Protein AF-A0A820S046-F1 (afdb_monomer_lite)

Radius of gyration: 20.22 Å; chains: 1; bounding box: 45×35×51 Å

Organism: NCBI:txid392032

pLDDT: mean 89.0, std 10.84, range [41.25, 97.88]

Structure (mmCIF, N/CA/C/O backbone):
data_AF-A0A820S046-F1
#
_entry.id   AF-A0A820S046-F1
#
loop_
_atom_site.group_PDB
_atom_site.id
_atom_site.type_symbol
_atom_site.label_atom_id
_atom_site.label_alt_id
_atom_site.label_comp_id
_atom_site.label_asym_id
_atom_site.label_entity_id
_atom_site.label_seq_id
_atom_site.pdbx_PDB_ins_code
_atom_site.Cartn_x
_atom_site.Cartn_y
_atom_site.Cartn_z
_atom_site.occupancy
_atom_site.B_iso_or_equiv
_atom_site.auth_seq_id
_atom_site.auth_comp_id
_atom_site.auth_asym_id
_atom_site.auth_atom_id
_atom_site.pdbx_PDB_model_num
ATOM 1 N N . MET A 1 1 ? -3.553 25.086 19.533 1.00 41.25 1 MET A N 1
ATOM 2 C CA . MET A 1 1 ? -3.676 23.667 19.135 1.00 41.25 1 MET A CA 1
ATOM 3 C C . MET A 1 1 ? -4.540 23.604 17.890 1.00 41.25 1 MET A C 1
ATOM 5 O O . MET A 1 1 ? -5.709 23.956 17.975 1.00 41.25 1 MET A O 1
ATOM 9 N N . VAL A 1 2 ? -3.968 23.242 16.742 1.00 45.41 2 VAL A N 1
ATOM 10 C CA . VAL A 1 2 ? -4.754 22.952 15.532 1.00 45.41 2 VAL A CA 1
ATOM 11 C C . VAL A 1 2 ? -5.468 21.624 15.782 1.00 45.41 2 VAL A C 1
ATOM 13 O O . VAL A 1 2 ? -4.819 20.657 16.177 1.00 45.41 2 VAL A O 1
ATOM 16 N N . LYS A 1 3 ? -6.797 21.584 15.647 1.00 52.16 3 LYS A N 1
ATOM 17 C CA . LYS A 1 3 ? -7.538 20.319 15.695 1.00 52.16 3 LYS A CA 1
ATOM 18 C C . LYS A 1 3 ? -7.167 19.536 14.438 1.00 52.16 3 LYS A C 1
ATOM 20 O O . LYS A 1 3 ? -7.498 19.994 13.348 1.00 52.16 3 LYS A O 1
ATOM 25 N N . LYS A 1 4 ? -6.472 18.407 14.596 1.00 61.16 4 LYS A N 1
ATOM 26 C CA . LYS A 1 4 ? -6.327 17.433 13.510 1.00 61.16 4 LYS A CA 1
ATOM 27 C C . LYS A 1 4 ? -7.716 16.960 13.095 1.00 61.16 4 LYS A C 1
ATOM 29 O O . LYS A 1 4 ? -8.595 16.801 13.948 1.00 61.16 4 LYS A O 1
ATOM 34 N N . SER A 1 5 ? -7.930 16.818 11.794 1.00 86.56 5 SER A N 1
ATOM 35 C CA . SER A 1 5 ? -9.183 16.274 11.277 1.00 86.56 5 SER A CA 1
ATOM 36 C C . SER A 1 5 ? -9.298 14.786 11.636 1.00 86.56 5 SER A C 1
ATOM 38 O O . SER A 1 5 ? -8.292 14.090 11.751 1.00 86.56 5 SER A O 1
ATOM 40 N N . GLU A 1 6 ? -10.518 14.264 11.797 1.00 87.56 6 GLU A N 1
ATOM 41 C CA . GLU A 1 6 ? -10.706 12.820 12.031 1.00 87.56 6 GLU A CA 1
ATOM 42 C C . GLU A 1 6 ? -10.156 11.975 10.869 1.00 87.56 6 GLU A C 1
ATOM 44 O O . GLU A 1 6 ? -9.715 10.850 11.080 1.00 87.56 6 GLU A O 1
ATOM 49 N N . GLN A 1 7 ? -10.107 12.545 9.662 1.00 89.19 7 GLN A N 1
ATOM 50 C CA . GLN A 1 7 ? -9.479 11.932 8.493 1.00 89.19 7 GLN A CA 1
ATOM 51 C C . GLN A 1 7 ? -7.965 11.774 8.666 1.00 89.19 7 GLN A C 1
ATOM 53 O O . GLN A 1 7 ? -7.434 10.708 8.369 1.00 89.19 7 GLN A O 1
ATOM 58 N N . GLU A 1 8 ? -7.267 12.792 9.178 1.00 93.50 8 GLU A N 1
ATOM 59 C CA . GLU A 1 8 ? -5.835 12.679 9.484 1.00 93.50 8 GLU A CA 1
ATOM 60 C C . GLU A 1 8 ? -5.574 11.587 10.521 1.00 93.50 8 GLU A C 1
ATOM 62 O O . GLU A 1 8 ? -4.641 10.806 10.366 1.00 93.50 8 GLU A O 1
ATOM 67 N N . ASP A 1 9 ? -6.395 11.502 11.568 1.00 94.69 9 ASP A N 1
ATOM 68 C CA . ASP A 1 9 ? -6.251 10.461 12.588 1.00 94.69 9 ASP A CA 1
ATOM 69 C C . ASP A 1 9 ? -6.486 9.056 12.014 1.00 94.69 9 ASP A C 1
ATOM 71 O O . ASP A 1 9 ? -5.778 8.120 12.386 1.00 94.69 9 ASP A O 1
ATOM 75 N N . LEU A 1 10 ? -7.442 8.905 11.092 1.00 94.88 10 LEU A N 1
ATOM 76 C CA . LEU A 1 10 ? -7.693 7.642 10.400 1.00 94.88 10 LEU A CA 1
ATOM 77 C C . LEU A 1 10 ? -6.489 7.236 9.547 1.00 94.88 10 LEU A C 1
ATOM 79 O O . LEU A 1 10 ? -6.043 6.094 9.635 1.00 94.88 10 LEU A O 1
ATOM 83 N N . VAL A 1 11 ? -5.936 8.167 8.765 1.00 94.62 11 VAL A N 1
ATOM 84 C CA . VAL A 1 11 ? -4.749 7.915 7.932 1.00 94.62 11 VAL A CA 1
ATOM 85 C C . VAL A 1 11 ? -3.546 7.536 8.797 1.00 94.62 11 VAL A C 1
ATOM 87 O O . VAL A 1 11 ? -2.908 6.525 8.523 1.00 94.62 11 VAL A O 1
ATOM 90 N N . ASN A 1 12 ? -3.290 8.263 9.889 1.00 95.75 12 ASN A N 1
ATOM 91 C CA . ASN A 1 12 ? -2.189 7.953 10.812 1.00 95.75 12 ASN A CA 1
ATOM 92 C C . ASN A 1 12 ? -2.324 6.546 11.430 1.00 95.75 12 ASN A C 1
ATOM 94 O O . ASN A 1 12 ? -1.329 5.849 11.643 1.00 95.75 12 ASN A O 1
ATOM 98 N N . ASP A 1 13 ? -3.548 6.106 11.735 1.00 96.62 13 ASP A N 1
ATOM 99 C CA . ASP A 1 13 ? -3.776 4.753 12.242 1.00 96.62 13 ASP A CA 1
ATOM 100 C C . ASP A 1 13 ? -3.563 3.681 11.154 1.00 96.62 13 ASP A C 1
ATOM 102 O O . ASP A 1 13 ? -3.057 2.602 11.462 1.00 96.62 13 ASP A O 1
ATOM 106 N N . VAL A 1 14 ? -3.915 3.963 9.892 1.00 96.19 14 VAL A N 1
ATOM 107 C CA . VAL A 1 14 ? -3.624 3.070 8.753 1.00 96.19 14 VAL A CA 1
ATOM 108 C C . VAL A 1 14 ? -2.114 2.956 8.530 1.00 96.19 14 VAL A C 1
ATOM 110 O O . VAL A 1 14 ? -1.603 1.850 8.379 1.00 96.19 14 VAL A O 1
ATOM 113 N N . GLU A 1 15 ? -1.379 4.065 8.590 1.00 93.94 15 GLU A N 1
ATOM 114 C CA . GLU A 1 15 ? 0.090 4.052 8.541 1.00 93.94 15 GLU A CA 1
ATOM 115 C C . GLU A 1 15 ? 0.672 3.242 9.708 1.00 93.94 15 GLU A C 1
ATOM 117 O O . GLU A 1 15 ? 1.591 2.446 9.532 1.00 93.94 15 GLU A O 1
ATOM 122 N N . SER A 1 16 ? 0.084 3.356 10.900 1.00 94.75 16 SER A N 1
ATOM 123 C CA . SER A 1 16 ? 0.505 2.565 12.062 1.00 94.75 16 SER A CA 1
ATOM 124 C C . SER A 1 16 ? 0.278 1.060 11.871 1.00 94.75 16 SER A C 1
ATOM 126 O O . SER A 1 16 ? 1.079 0.261 12.358 1.00 94.75 16 SER A O 1
ATOM 128 N N . LEU A 1 17 ? -0.784 0.654 11.160 1.00 95.81 17 LEU A N 1
ATOM 129 C CA . LEU A 1 17 ? -0.994 -0.744 10.762 1.00 95.81 17 LEU A CA 1
ATOM 130 C C . LEU A 1 17 ? 0.085 -1.217 9.784 1.00 95.81 17 LEU A C 1
ATOM 132 O O . LEU A 1 17 ? 0.575 -2.337 9.928 1.00 95.81 17 LEU A O 1
ATOM 136 N N . GLN A 1 18 ? 0.474 -0.368 8.826 1.00 94.12 18 GLN A N 1
ATOM 137 C CA . GLN A 1 18 ? 1.513 -0.689 7.845 1.00 94.12 18 GLN A CA 1
ATOM 138 C C . GLN A 1 18 ? 2.837 -1.051 8.523 1.00 94.12 18 GLN A C 1
ATOM 140 O O . GLN A 1 18 ? 3.501 -1.994 8.112 1.00 94.12 18 GLN A O 1
ATOM 145 N N . LEU A 1 19 ? 3.197 -0.339 9.592 1.00 93.19 19 LEU A N 1
ATOM 146 C CA . LEU A 1 19 ? 4.450 -0.524 10.331 1.00 93.19 19 LEU A CA 1
ATOM 147 C C . LEU A 1 19 ? 4.462 -1.759 11.251 1.00 93.19 19 LEU A C 1
ATOM 149 O O . LEU A 1 19 ? 5.394 -1.940 12.041 1.00 93.19 19 LEU A O 1
ATOM 153 N N . ALA A 1 20 ? 3.431 -2.608 11.209 1.00 95.06 20 ALA A N 1
ATOM 154 C CA . ALA A 1 20 ? 3.425 -3.843 11.980 1.00 95.06 20 ALA A CA 1
ATOM 155 C C . ALA A 1 20 ? 4.626 -4.728 11.598 1.00 95.06 20 ALA A C 1
ATOM 157 O O . ALA A 1 20 ? 4.873 -5.005 10.428 1.00 95.06 20 ALA A O 1
ATOM 158 N N . GLN A 1 21 ? 5.370 -5.186 12.607 1.00 92.56 21 GLN A N 1
ATOM 159 C CA . GLN A 1 21 ? 6.621 -5.931 12.406 1.00 92.56 21 GLN A CA 1
ATOM 160 C C . GLN A 1 21 ? 6.410 -7.425 12.172 1.00 92.56 21 GLN A C 1
ATOM 162 O O . GLN A 1 21 ? 7.275 -8.090 11.614 1.00 92.56 21 GLN A O 1
ATOM 167 N N . ASP A 1 22 ? 5.282 -7.965 12.627 1.00 94.44 22 ASP A N 1
ATOM 168 C CA . ASP A 1 22 ? 4.908 -9.354 12.403 1.00 94.44 22 ASP A CA 1
ATOM 169 C C . ASP A 1 22 ? 3.384 -9.496 12.310 1.00 94.44 22 ASP A C 1
ATOM 171 O O . ASP A 1 22 ? 2.620 -8.585 12.649 1.00 94.44 22 ASP A O 1
ATOM 175 N N . GLU A 1 23 ? 2.942 -10.663 11.847 1.00 95.12 23 GLU A N 1
ATOM 176 C CA . GLU A 1 23 ? 1.525 -10.988 11.669 1.00 95.12 23 GLU A CA 1
ATOM 177 C C . GLU A 1 23 ? 0.721 -10.856 12.974 1.00 95.12 23 GLU A C 1
ATOM 179 O O . GLU A 1 23 ? -0.422 -10.397 12.972 1.00 95.12 23 GLU A O 1
ATOM 184 N N . ARG A 1 24 ? 1.317 -11.201 14.123 1.00 96.62 24 ARG A N 1
ATOM 185 C CA . ARG A 1 24 ? 0.623 -11.156 15.419 1.00 96.62 24 ARG A CA 1
ATOM 186 C C . ARG A 1 24 ? 0.317 -9.716 15.812 1.00 96.62 24 ARG A C 1
ATOM 188 O O . ARG A 1 24 ? -0.785 -9.428 16.288 1.00 96.62 24 ARG A O 1
ATOM 195 N N . ILE A 1 25 ? 1.280 -8.815 15.617 1.00 96.31 25 ILE A N 1
ATOM 196 C CA . ILE A 1 25 ? 1.102 -7.378 15.835 1.00 96.31 25 ILE A CA 1
ATOM 197 C C . ILE A 1 25 ? 0.066 -6.836 14.852 1.00 96.31 25 ILE A C 1
ATOM 199 O O . ILE A 1 25 ? -0.854 -6.142 15.286 1.00 96.31 25 ILE A O 1
ATOM 203 N N . PHE A 1 26 ? 0.160 -7.204 13.571 1.00 97.06 26 PHE A N 1
ATOM 204 C CA . PHE A 1 26 ? -0.764 -6.746 12.536 1.00 97.06 26 PHE A CA 1
ATOM 205 C C . PHE A 1 26 ? -2.218 -7.132 12.840 1.00 97.06 26 PHE A C 1
ATOM 207 O O . PHE A 1 26 ? -3.093 -6.266 12.852 1.00 97.06 26 PHE A O 1
ATOM 214 N N . ILE A 1 27 ? -2.487 -8.396 13.187 1.00 97.06 27 ILE A N 1
ATOM 215 C CA . ILE A 1 27 ? -3.835 -8.874 13.542 1.00 97.06 27 ILE A CA 1
ATOM 216 C C . ILE A 1 27 ? -4.371 -8.127 14.768 1.00 97.06 27 ILE A C 1
ATOM 218 O O . ILE A 1 27 ? -5.522 -7.681 14.795 1.00 97.06 27 ILE A O 1
ATOM 222 N N . LYS A 1 28 ? -3.546 -7.961 15.808 1.00 97.44 28 LYS A N 1
ATOM 223 C CA . LYS A 1 28 ? -3.970 -7.276 17.034 1.00 97.44 28 LYS A CA 1
ATOM 224 C C . LYS A 1 28 ? -4.272 -5.799 16.781 1.00 97.44 28 LYS A C 1
ATOM 226 O O . LYS A 1 28 ? -5.288 -5.301 17.266 1.00 97.44 28 LYS A O 1
ATOM 231 N N . ALA A 1 29 ? -3.417 -5.116 16.026 1.00 97.38 29 ALA A N 1
ATOM 232 C CA . ALA A 1 29 ? -3.614 -3.725 15.651 1.00 97.38 29 ALA A CA 1
ATOM 233 C C . ALA A 1 29 ? -4.855 -3.562 14.757 1.00 97.38 29 ALA A C 1
ATOM 235 O O . ALA A 1 29 ? -5.668 -2.678 15.014 1.00 97.38 29 ALA A O 1
ATOM 236 N N . SER A 1 30 ? -5.075 -4.475 13.808 1.00 97.62 30 SER A N 1
ATOM 237 C CA . SER A 1 30 ? -6.257 -4.511 12.935 1.00 97.62 30 SER A CA 1
ATOM 238 C C . SER A 1 30 ? -7.560 -4.613 13.732 1.00 97.62 30 SER A C 1
ATOM 240 O O . SER A 1 30 ? -8.495 -3.842 13.516 1.00 97.62 30 SER A O 1
ATOM 242 N N . ASN A 1 31 ? -7.604 -5.492 14.738 1.00 97.62 31 ASN A N 1
ATOM 243 C CA . ASN A 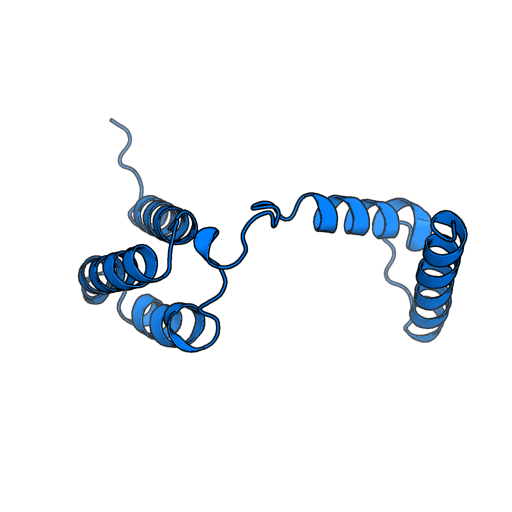1 31 ? -8.762 -5.617 15.627 1.00 97.62 31 ASN A CA 1
ATOM 244 C C . ASN A 1 31 ? -9.035 -4.327 16.420 1.00 97.62 31 ASN A C 1
ATOM 246 O O . ASN A 1 31 ? -10.189 -3.937 16.615 1.00 97.62 31 ASN A O 1
ATOM 250 N N . LEU A 1 32 ? -7.979 -3.648 16.882 1.00 97.88 32 LEU A N 1
ATOM 251 C CA . LEU A 1 32 ? -8.103 -2.366 17.580 1.00 97.88 32 LEU A CA 1
ATOM 252 C C . LEU A 1 32 ? -8.563 -1.246 16.637 1.00 97.88 32 LEU A C 1
ATOM 254 O O . LEU A 1 32 ? -9.416 -0.448 17.027 1.00 97.88 32 LEU A O 1
ATOM 258 N N . PHE A 1 33 ? -8.053 -1.222 15.406 1.00 97.62 33 PHE A N 1
ATOM 259 C CA . PHE A 1 33 ? -8.429 -0.274 14.361 1.00 97.62 33 PHE A CA 1
ATOM 260 C C . PHE A 1 33 ? -9.921 -0.371 14.023 1.00 97.62 33 PHE A C 1
ATOM 262 O O . PHE A 1 33 ? -10.649 0.616 14.148 1.00 97.62 33 PHE A O 1
ATOM 269 N N . VAL A 1 34 ? -10.408 -1.577 13.713 1.00 97.75 34 VAL A N 1
ATOM 270 C CA . VAL A 1 34 ? -11.831 -1.832 13.429 1.00 97.75 34 VAL A CA 1
ATOM 271 C C . VAL A 1 34 ? -12.699 -1.420 14.619 1.00 97.75 34 VAL A C 1
ATOM 273 O O . VAL A 1 34 ? -13.707 -0.728 14.461 1.00 97.75 34 VAL A O 1
ATOM 276 N N . LYS A 1 35 ? -12.292 -1.760 15.848 1.00 97.81 35 LYS A N 1
ATOM 277 C CA . LYS A 1 35 ? -13.027 -1.364 17.058 1.00 97.81 35 LYS A CA 1
ATOM 278 C C . LYS A 1 35 ? -13.098 0.158 17.237 1.00 97.81 35 LYS A C 1
ATOM 280 O O . LYS A 1 35 ? -14.137 0.658 17.668 1.00 97.81 35 LYS A O 1
ATOM 285 N N . LYS A 1 36 ? -12.020 0.888 16.935 1.00 96.88 36 LYS A N 1
ATOM 286 C CA . LYS A 1 36 ? -11.950 2.353 17.070 1.00 96.88 36 LYS A CA 1
ATOM 287 C C . LYS A 1 36 ? -12.847 3.061 16.052 1.00 96.88 36 LYS A C 1
ATOM 289 O O . LYS A 1 36 ? -13.566 3.987 16.426 1.00 96.88 36 LYS A O 1
ATOM 294 N N . TRP A 1 37 ? -12.824 2.617 14.797 1.00 97.25 37 TRP A N 1
ATOM 295 C CA . TRP A 1 37 ? -13.430 3.350 13.683 1.00 97.25 37 TRP A CA 1
ATOM 296 C C . TRP A 1 37 ? -14.804 2.839 13.246 1.00 97.25 37 TRP A C 1
ATOM 298 O O . TRP A 1 37 ? -15.552 3.610 12.656 1.00 97.25 37 TRP A O 1
ATOM 308 N N . SER A 1 38 ? -15.200 1.610 13.595 1.00 96.38 38 SER A N 1
ATOM 309 C CA . SER A 1 38 ? -16.496 1.015 13.196 1.00 96.38 38 SER A CA 1
ATOM 310 C C . SER A 1 38 ? -17.723 1.863 13.541 1.00 96.38 38 SER A C 1
ATOM 312 O O . SER A 1 38 ? -18.716 1.821 12.825 1.00 96.38 38 SER A O 1
ATOM 314 N N . LYS A 1 39 ? -17.674 2.648 14.624 1.00 95.00 39 LYS A N 1
ATOM 315 C CA . LYS A 1 39 ? -18.774 3.552 15.006 1.00 95.00 39 LYS A CA 1
ATOM 316 C C . LYS A 1 39 ? -18.736 4.906 14.302 1.00 95.00 39 LYS A C 1
ATOM 318 O O . LYS A 1 39 ? -19.764 5.569 14.240 1.00 95.00 39 LYS A O 1
ATOM 323 N N . LYS A 1 40 ? -17.554 5.337 13.862 1.00 94.19 40 LYS A N 1
ATOM 324 C CA . LYS A 1 40 ? -17.331 6.656 13.261 1.00 94.19 40 LYS A CA 1
ATOM 325 C C . LYS A 1 40 ? -17.491 6.612 11.746 1.00 94.19 40 LYS A C 1
ATOM 327 O O . LYS A 1 40 ? -18.165 7.459 11.186 1.00 94.19 40 LYS A O 1
ATOM 332 N N . GLU A 1 41 ? -16.913 5.589 11.121 1.00 94.44 41 GLU A N 1
ATOM 333 C CA . GLU A 1 41 ? -16.815 5.429 9.669 1.00 94.44 41 GLU A CA 1
ATOM 334 C C . GLU A 1 41 ? -17.207 3.995 9.252 1.00 94.44 41 GLU A C 1
ATOM 336 O O . GLU A 1 41 ? -16.384 3.251 8.714 1.00 94.44 41 GLU A O 1
ATOM 341 N N . PRO A 1 42 ? -18.449 3.547 9.530 1.00 95.44 42 PRO A N 1
ATOM 342 C CA . PRO A 1 42 ? -18.851 2.144 9.384 1.00 95.44 42 PRO A CA 1
ATOM 343 C C . PRO A 1 42 ? -18.663 1.603 7.962 1.00 95.44 42 PRO A C 1
ATOM 345 O O . PRO A 1 42 ? -18.085 0.534 7.793 1.00 95.44 42 PRO A O 1
ATOM 348 N N . ASN A 1 43 ? -19.079 2.364 6.944 1.00 96.19 43 ASN A N 1
ATOM 349 C CA . ASN A 1 43 ? -18.991 1.938 5.542 1.00 96.19 43 ASN A CA 1
ATOM 350 C C . ASN A 1 43 ? -17.535 1.774 5.087 1.00 96.19 43 ASN A C 1
ATOM 352 O O . ASN A 1 43 ? -17.198 0.827 4.380 1.00 96.19 43 ASN A O 1
ATOM 356 N N . PHE A 1 44 ? -16.662 2.698 5.502 1.00 95.50 44 PHE A N 1
ATOM 357 C CA . PHE A 1 44 ? -15.240 2.604 5.195 1.00 95.50 44 PHE A CA 1
ATOM 358 C C . PHE A 1 44 ? -14.612 1.402 5.895 1.00 95.50 44 PHE A C 1
ATOM 360 O O . PHE A 1 44 ? -13.841 0.683 5.272 1.00 95.50 44 PHE A O 1
ATOM 367 N N . ILE A 1 45 ? -14.946 1.159 7.164 1.00 97.81 45 ILE A N 1
ATOM 368 C CA . ILE A 1 45 ? -14.369 0.050 7.926 1.00 97.81 45 ILE A CA 1
ATOM 369 C C . ILE A 1 45 ? -14.835 -1.306 7.413 1.00 97.81 45 ILE A C 1
ATOM 371 O O . ILE A 1 45 ? -14.012 -2.212 7.327 1.00 97.81 45 ILE A O 1
ATOM 375 N N . GLU A 1 46 ? -16.098 -1.442 7.011 1.00 97.88 46 GLU A N 1
ATOM 376 C CA . GLU A 1 46 ? -16.590 -2.656 6.357 1.00 97.88 46 GLU A CA 1
ATOM 377 C C . GLU A 1 46 ? -15.804 -2.951 5.071 1.00 97.88 46 GLU A C 1
ATOM 379 O O . GLU A 1 46 ? -15.254 -4.042 4.910 1.00 97.88 46 GLU A O 1
ATOM 384 N N . TYR A 1 47 ? -15.671 -1.953 4.193 1.00 97.81 47 TYR A N 1
ATOM 385 C CA . TYR A 1 47 ? -14.847 -2.058 2.989 1.00 97.81 47 TYR A CA 1
ATOM 386 C C . TYR A 1 47 ? -13.389 -2.405 3.322 1.00 97.81 47 TYR A C 1
ATOM 388 O O . TYR A 1 47 ? -12.830 -3.357 2.781 1.00 97.81 47 TYR A O 1
ATOM 396 N N . PHE A 1 48 ? -12.772 -1.657 4.239 1.00 97.56 48 PHE A N 1
ATOM 397 C CA . PHE A 1 48 ? -11.358 -1.792 4.565 1.00 97.56 48 PHE A CA 1
ATOM 398 C C . PHE A 1 48 ? -11.046 -3.162 5.167 1.00 97.56 48 PHE A C 1
ATOM 400 O O . PHE A 1 48 ? -10.027 -3.768 4.843 1.00 97.56 48 PHE A O 1
ATOM 407 N N . GLN A 1 49 ? -11.937 -3.685 6.006 1.00 97.25 49 GLN A N 1
ATOM 408 C CA . GLN A 1 49 ? -11.778 -5.001 6.602 1.00 97.25 49 GLN A CA 1
ATOM 409 C C . GLN A 1 49 ? -11.851 -6.121 5.556 1.00 97.25 49 GLN A C 1
ATOM 411 O O . GLN A 1 49 ? -11.017 -7.031 5.575 1.00 97.25 49 GLN A O 1
ATOM 416 N N . ASN A 1 50 ? -12.812 -6.047 4.635 1.00 97.44 50 ASN A N 1
ATOM 417 C CA . ASN A 1 50 ? -12.977 -7.051 3.585 1.00 97.44 50 ASN A CA 1
ATOM 418 C C . ASN A 1 50 ? -11.810 -7.021 2.590 1.00 97.44 50 ASN A C 1
ATOM 420 O O . ASN A 1 50 ? -11.230 -8.062 2.271 1.00 97.44 50 ASN A O 1
ATOM 424 N N . GLU A 1 51 ? -11.414 -5.830 2.148 1.00 97.69 51 GLU A N 1
ATOM 425 C CA . GLU A 1 51 ? -10.386 -5.686 1.121 1.00 97.69 51 GLU A CA 1
ATOM 426 C C . GLU A 1 51 ? -8.970 -5.790 1.681 1.00 97.69 51 GLU A C 1
ATOM 428 O O . GLU A 1 51 ? -8.179 -6.582 1.180 1.00 97.69 51 GLU A O 1
ATOM 433 N N . TRP A 1 52 ? -8.639 -5.031 2.727 1.00 97.19 52 TRP A N 1
ATOM 434 C CA . TRP A 1 52 ? -7.250 -4.813 3.153 1.00 97.19 52 TRP A CA 1
ATOM 435 C C . TRP A 1 52 ? -6.846 -5.598 4.395 1.00 97.19 52 TRP A C 1
ATOM 437 O O . TRP A 1 52 ? -5.657 -5.799 4.623 1.00 97.19 52 TRP A O 1
ATOM 447 N N . LEU A 1 53 ? -7.800 -6.064 5.202 1.00 96.62 53 LEU A N 1
ATOM 448 C CA . LEU A 1 53 ? -7.492 -6.899 6.371 1.00 96.62 53 LEU A CA 1
ATOM 449 C C . LEU A 1 53 ? -7.721 -8.392 6.111 1.00 96.62 53 LEU A C 1
ATOM 451 O O . LEU A 1 53 ? -7.149 -9.220 6.817 1.00 96.62 53 LEU A O 1
ATOM 455 N N . THR A 1 54 ? -8.517 -8.732 5.091 1.00 94.38 54 THR A N 1
ATOM 456 C CA . THR A 1 54 ? -8.878 -10.119 4.761 1.00 94.38 54 THR A CA 1
ATOM 457 C C . THR A 1 54 ? -8.338 -10.542 3.397 1.00 94.38 54 THR A C 1
ATOM 459 O O . THR A 1 54 ? -7.533 -11.466 3.332 1.00 94.38 54 THR A O 1
ATOM 462 N N . THR A 1 55 ? -8.748 -9.875 2.311 1.00 96.12 55 THR A N 1
ATOM 463 C CA . THR A 1 55 ? -8.423 -10.318 0.940 1.00 96.12 55 THR A CA 1
ATOM 464 C 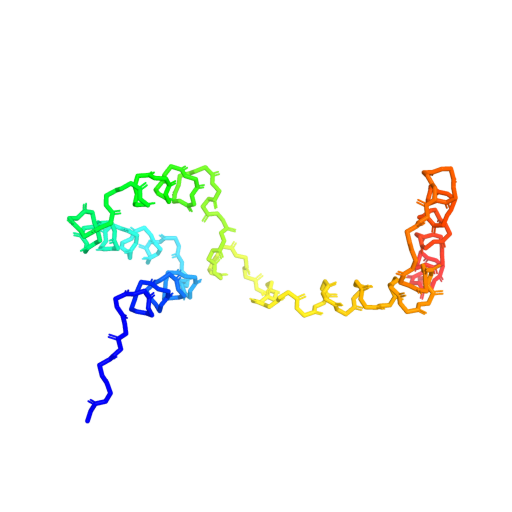C . THR A 1 55 ? -6.976 -10.013 0.547 1.00 96.12 55 THR A C 1
ATOM 466 O O . THR A 1 55 ? -6.277 -10.877 0.023 1.00 96.12 55 THR A O 1
ATOM 469 N N . HIS A 1 56 ? -6.504 -8.800 0.834 1.00 94.75 56 HIS A N 1
ATOM 470 C CA . HIS A 1 56 ? -5.191 -8.294 0.435 1.00 94.75 56 HIS A CA 1
ATOM 471 C C . HIS A 1 56 ? -4.348 -7.919 1.658 1.00 94.75 56 HIS A C 1
ATOM 473 O O . HIS A 1 56 ? -3.797 -6.828 1.713 1.00 94.75 56 HIS A O 1
ATOM 479 N N . ASN A 1 57 ? -4.256 -8.797 2.659 1.00 93.69 57 ASN A N 1
ATOM 480 C CA . ASN A 1 57 ? -3.662 -8.493 3.971 1.00 93.69 57 ASN A CA 1
ATOM 481 C C . ASN A 1 57 ? -2.120 -8.406 4.008 1.00 93.69 57 ASN A C 1
ATOM 483 O O . ASN A 1 57 ? -1.551 -8.049 5.036 1.00 93.69 57 ASN A O 1
ATOM 487 N N . ALA A 1 58 ? -1.437 -8.682 2.898 1.00 92.50 58 ALA A N 1
ATOM 488 C CA . ALA A 1 58 ? 0.022 -8.706 2.799 1.00 92.50 58 ALA A CA 1
ATOM 489 C C . ALA A 1 58 ? 0.635 -7.335 2.438 1.00 92.50 58 ALA A C 1
ATOM 491 O O . ALA A 1 58 ? 1.493 -7.248 1.562 1.00 92.50 58 ALA A O 1
ATOM 492 N N . TRP A 1 59 ? 0.183 -6.257 3.084 1.00 91.69 59 TRP A N 1
ATOM 493 C CA . TRP A 1 59 ? 0.641 -4.883 2.806 1.00 91.69 59 TRP A CA 1
ATOM 494 C C . TRP A 1 59 ? 1.407 -4.222 3.962 1.00 91.69 59 TRP A C 1
ATOM 496 O O . TRP A 1 59 ? 1.911 -3.112 3.800 1.00 91.69 59 TRP A O 1
ATOM 506 N N . TYR A 1 60 ? 1.510 -4.885 5.117 1.00 93.50 60 TYR A N 1
ATOM 507 C CA . TYR A 1 60 ? 2.307 -4.413 6.252 1.00 93.50 60 TYR A CA 1
ATOM 508 C C . TYR A 1 60 ? 3.778 -4.836 6.116 1.00 93.50 60 TYR A C 1
ATOM 510 O O . TYR A 1 60 ? 4.079 -5.889 5.562 1.00 93.50 60 TYR A O 1
ATOM 518 N N . GLU A 1 61 ? 4.710 -4.044 6.642 1.00 91.75 61 GLU A N 1
ATOM 519 C CA . GLU A 1 61 ? 6.157 -4.21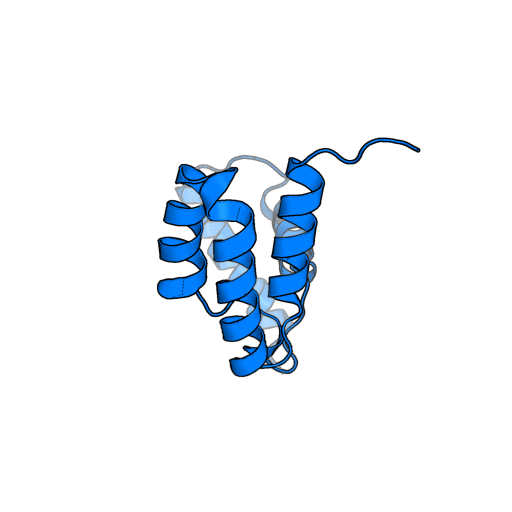8 6.437 1.00 91.75 61 GLU A CA 1
ATOM 520 C C . GLU A 1 61 ? 6.679 -5.579 6.917 1.00 91.75 61 GLU A C 1
ATOM 522 O O . GLU A 1 61 ? 7.511 -6.209 6.260 1.00 91.75 61 GLU A O 1
ATOM 527 N N . GLY A 1 62 ? 6.146 -6.072 8.036 1.00 92.31 62 GLY A N 1
ATOM 528 C CA . GLY A 1 62 ? 6.498 -7.369 8.608 1.00 92.31 62 GLY A CA 1
ATOM 529 C C . GLY A 1 62 ? 6.168 -8.584 7.737 1.00 92.31 62 GLY A C 1
ATOM 530 O O . GLY A 1 62 ? 6.632 -9.680 8.039 1.00 92.31 62 GLY A O 1
ATOM 531 N N . VAL A 1 63 ? 5.375 -8.439 6.668 1.00 92.44 63 VAL A N 1
ATOM 532 C CA . VAL A 1 63 ? 5.061 -9.556 5.759 1.00 92.44 63 VAL A CA 1
ATOM 533 C C . VAL A 1 63 ? 6.220 -9.871 4.809 1.00 92.44 63 VAL A C 1
ATOM 535 O O . VAL A 1 63 ? 6.383 -11.007 4.367 1.00 92.44 63 VAL A O 1
ATOM 538 N N . GLY A 1 64 ? 7.034 -8.863 4.493 1.00 88.00 64 GLY A N 1
ATOM 539 C CA . GLY A 1 64 ? 8.073 -8.918 3.475 1.00 88.00 64 GLY A CA 1
ATOM 540 C C . GLY A 1 64 ? 9.387 -8.396 4.026 1.00 88.00 64 GLY A C 1
ATOM 541 O O . GLY A 1 64 ? 9.781 -7.264 3.745 1.00 88.00 64 GLY A O 1
ATOM 542 N N . HIS A 1 65 ? 10.099 -9.222 4.792 1.00 79.00 65 HIS A N 1
ATOM 543 C CA . HIS A 1 65 ? 11.418 -8.842 5.292 1.00 79.00 65 HIS A CA 1
ATOM 544 C C . HIS A 1 65 ? 12.357 -8.458 4.141 1.00 79.00 65 HIS A C 1
ATOM 546 O O . HIS A 1 65 ? 12.431 -9.149 3.125 1.00 79.00 65 HIS A O 1
ATOM 552 N N . PHE A 1 66 ? 13.092 -7.357 4.324 1.00 79.50 66 PHE A N 1
ATOM 553 C CA . PHE A 1 66 ? 14.025 -6.790 3.339 1.00 79.50 66 PHE A CA 1
ATOM 554 C C . PHE A 1 66 ? 13.380 -6.270 2.045 1.00 79.50 66 PHE A C 1
ATOM 556 O O . PHE A 1 66 ? 14.096 -5.929 1.102 1.00 79.50 66 PHE A O 1
ATOM 563 N N . THR A 1 67 ? 12.051 -6.167 1.993 1.00 81.38 67 THR A N 1
ATOM 564 C CA . THR A 1 67 ? 11.371 -5.442 0.917 1.00 81.38 67 THR A CA 1
ATOM 565 C C . THR A 1 67 ? 11.344 -3.943 1.229 1.00 81.38 67 THR A C 1
ATOM 567 O O . THR A 1 67 ? 11.296 -3.551 2.396 1.00 81.38 67 THR A O 1
ATOM 570 N N . PRO A 1 68 ? 11.445 -3.070 0.215 1.00 79.38 68 PRO A N 1
ATOM 571 C CA . PRO A 1 68 ? 11.399 -1.634 0.444 1.00 79.38 68 PRO A CA 1
ATOM 572 C C . PRO A 1 68 ? 9.985 -1.186 0.844 1.00 79.38 68 PRO A C 1
ATOM 574 O O . PRO A 1 68 ? 9.029 -1.432 0.115 1.00 79.38 68 PRO A O 1
ATOM 577 N N . SER A 1 69 ? 9.873 -0.431 1.940 1.00 78.25 69 SER A N 1
ATOM 578 C CA . SER A 1 69 ? 8.609 0.154 2.430 1.00 78.25 69 SER A CA 1
ATOM 579 C C . SER A 1 69 ? 8.016 1.245 1.537 1.00 78.25 69 SER A C 1
ATOM 581 O O . SER A 1 69 ? 6.893 1.697 1.748 1.00 78.25 69 SER A O 1
ATOM 583 N N . THR A 1 70 ? 8.792 1.729 0.567 1.00 79.75 70 THR A N 1
ATOM 584 C CA . THR A 1 70 ? 8.412 2.848 -0.297 1.00 79.75 70 THR A CA 1
ATOM 585 C C . THR A 1 70 ? 8.292 2.382 -1.736 1.00 79.75 70 THR A C 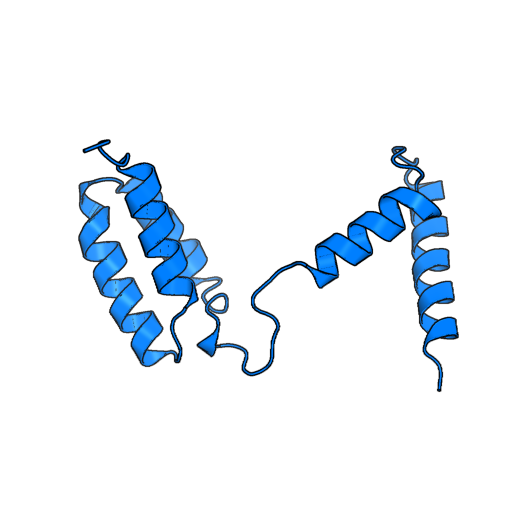1
ATOM 587 O O . THR A 1 70 ? 9.053 1.540 -2.215 1.00 79.75 70 THR A O 1
ATOM 590 N N . ASN A 1 71 ? 7.377 3.001 -2.469 1.00 84.56 71 ASN A N 1
ATOM 591 C CA . ASN A 1 71 ? 7.207 2.791 -3.902 1.00 84.56 71 ASN A CA 1
ATOM 592 C C . ASN A 1 71 ? 8.271 3.529 -4.747 1.00 84.56 71 ASN A C 1
ATOM 594 O O . ASN A 1 71 ? 8.161 3.542 -5.971 1.00 84.56 71 ASN A O 1
ATOM 598 N N . ASN A 1 72 ? 9.306 4.115 -4.128 1.00 86.81 72 ASN A N 1
ATOM 599 C CA . ASN A 1 72 ? 10.311 4.963 -4.778 1.00 86.81 72 ASN A CA 1
ATOM 600 C C . ASN A 1 72 ? 10.929 4.321 -6.026 1.00 86.81 72 ASN A C 1
ATOM 602 O O . ASN A 1 72 ? 11.120 4.990 -7.038 1.00 86.81 72 ASN A O 1
ATOM 606 N N . ALA A 1 73 ? 11.218 3.017 -5.980 1.00 85.94 73 ALA A N 1
ATOM 607 C CA . ALA A 1 73 ? 11.748 2.293 -7.134 1.00 85.94 73 ALA A CA 1
ATOM 608 C C . ALA A 1 73 ? 10.743 2.260 -8.301 1.00 85.94 73 ALA A C 1
ATOM 610 O O . ALA A 1 73 ? 11.110 2.520 -9.446 1.00 85.94 73 ALA A O 1
ATOM 611 N N . LEU A 1 74 ? 9.463 2.008 -8.010 1.00 87.56 74 LEU A N 1
ATOM 612 C CA . LEU A 1 74 ? 8.390 2.020 -9.007 1.00 87.56 74 LEU A CA 1
ATOM 613 C C . LEU A 1 74 ? 8.171 3.427 -9.568 1.00 87.56 74 LEU A C 1
ATOM 615 O O . LEU A 1 74 ? 8.005 3.594 -10.775 1.00 87.56 74 LEU A O 1
ATOM 619 N N . GLU A 1 75 ? 8.197 4.452 -8.716 1.00 90.38 75 GLU A N 1
ATOM 620 C CA . GLU A 1 75 ? 8.066 5.848 -9.138 1.00 90.38 75 GLU A CA 1
ATOM 621 C C . GLU A 1 75 ? 9.236 6.300 -10.013 1.00 90.38 75 GLU A C 1
ATOM 623 O O . GLU A 1 75 ? 9.019 6.941 -11.045 1.00 90.38 75 GLU A O 1
ATOM 628 N N . ALA A 1 76 ? 10.464 5.920 -9.653 1.00 89.44 76 ALA A N 1
ATOM 629 C CA . ALA A 1 76 ? 11.656 6.186 -10.445 1.00 89.44 76 ALA A CA 1
ATOM 630 C C . ALA A 1 76 ? 11.558 5.533 -11.832 1.00 89.44 76 ALA A C 1
ATOM 632 O O . ALA A 1 76 ? 11.729 6.222 -12.842 1.00 89.44 76 ALA A O 1
ATOM 633 N N . THR A 1 77 ? 11.184 4.252 -11.906 1.00 86.38 77 THR A N 1
ATOM 634 C CA . THR A 1 77 ? 10.965 3.552 -13.183 1.00 86.38 77 THR A CA 1
ATOM 635 C C . THR A 1 77 ? 9.852 4.207 -14.002 1.00 86.38 77 THR A C 1
ATOM 637 O O . THR A 1 77 ? 10.032 4.487 -15.189 1.00 86.38 77 THR A O 1
ATOM 640 N N . ASN A 1 78 ? 8.723 4.547 -13.375 1.00 89.19 78 ASN A N 1
ATOM 641 C CA . ASN A 1 78 ? 7.631 5.263 -14.035 1.00 89.19 78 ASN A CA 1
ATOM 642 C C . ASN A 1 78 ? 8.089 6.615 -14.599 1.00 89.19 78 ASN A C 1
ATOM 644 O O . ASN A 1 78 ? 7.642 7.026 -15.671 1.00 89.19 78 ASN A O 1
ATOM 648 N N . ASN A 1 79 ? 8.973 7.322 -13.894 1.00 89.88 79 ASN A N 1
ATOM 649 C CA . ASN A 1 79 ? 9.524 8.593 -14.348 1.00 89.88 79 ASN A CA 1
ATOM 650 C C . ASN A 1 79 ? 10.419 8.420 -15.582 1.00 89.88 79 ASN A C 1
ATOM 652 O O . ASN A 1 79 ? 10.299 9.213 -16.514 1.00 89.88 79 ASN A O 1
ATOM 656 N N . VAL A 1 80 ? 11.257 7.378 -15.619 1.00 88.00 80 VAL A N 1
ATOM 657 C CA . VAL A 1 80 ? 12.090 7.035 -16.787 1.00 88.00 80 VAL A CA 1
ATOM 658 C C . VAL A 1 80 ? 11.208 6.741 -17.999 1.00 88.00 80 VAL A C 1
ATOM 660 O O . VAL A 1 80 ? 11.355 7.397 -19.025 1.00 88.00 80 VAL A O 1
ATOM 663 N N . ILE A 1 81 ? 10.201 5.871 -17.866 1.00 86.62 81 ILE A N 1
ATOM 664 C CA . ILE A 1 81 ? 9.273 5.548 -18.969 1.00 86.62 81 ILE A CA 1
ATOM 665 C C . ILE A 1 81 ? 8.564 6.807 -19.486 1.00 86.62 81 ILE A C 1
ATOM 667 O O . ILE A 1 81 ? 8.408 7.018 -20.693 1.00 86.62 81 ILE A O 1
ATOM 671 N N . LYS A 1 82 ? 8.135 7.681 -18.572 1.00 87.00 82 LYS A N 1
ATOM 672 C CA . LYS A 1 82 ? 7.476 8.942 -18.923 1.00 87.00 82 LYS A CA 1
ATOM 673 C C . LYS A 1 82 ? 8.414 9.909 -19.641 1.00 87.00 82 LYS A C 1
ATOM 675 O O . LYS A 1 82 ? 7.980 10.561 -20.581 1.00 87.00 82 LYS A O 1
ATOM 680 N N . LYS A 1 83 ? 9.663 10.039 -19.195 1.00 87.25 83 LYS A N 1
ATOM 681 C CA . LYS A 1 83 ? 10.615 11.029 -19.721 1.00 87.25 83 LYS A CA 1
ATOM 682 C C . LYS A 1 83 ? 11.358 10.569 -20.964 1.00 87.25 83 LYS A C 1
ATOM 684 O O . LYS A 1 83 ? 11.639 11.401 -21.811 1.00 87.25 83 LYS A O 1
ATOM 689 N N . GLU A 1 84 ? 11.695 9.291 -21.053 1.00 84.56 84 GLU A N 1
ATOM 690 C CA . GLU A 1 84 ? 12.603 8.774 -22.079 1.00 84.56 84 GLU A CA 1
ATOM 691 C C . GLU A 1 84 ? 11.876 7.976 -23.160 1.00 84.56 84 GLU A C 1
ATOM 693 O O . GLU A 1 84 ? 12.294 8.002 -24.311 1.00 84.56 84 GLU A O 1
ATOM 698 N N . ASN A 1 85 ? 10.791 7.275 -22.815 1.00 82.62 85 ASN A N 1
ATOM 699 C CA . ASN A 1 85 ? 10.136 6.351 -23.744 1.00 82.62 85 ASN A CA 1
ATOM 700 C C . ASN A 1 85 ? 8.861 6.927 -24.361 1.00 82.62 85 ASN A C 1
ATOM 702 O O . ASN A 1 85 ? 8.657 6.847 -25.566 1.00 82.62 85 ASN A O 1
ATOM 706 N N . THR A 1 86 ? 7.982 7.488 -23.532 1.00 83.62 86 THR A N 1
ATOM 707 C CA . THR A 1 86 ? 6.674 8.002 -23.982 1.00 83.62 86 THR A CA 1
ATOM 708 C C . THR A 1 86 ? 6.659 9.510 -24.182 1.00 83.62 86 THR A C 1
ATOM 710 O O . THR A 1 86 ? 5.697 10.027 -24.738 1.00 83.62 86 THR A O 1
ATOM 713 N N . LEU A 1 87 ? 7.677 10.228 -23.690 1.00 83.88 87 LEU A N 1
ATOM 714 C CA . LEU A 1 87 ? 7.725 11.698 -23.664 1.00 83.88 87 LEU A CA 1
ATOM 715 C C . LEU A 1 87 ? 6.466 12.331 -23.037 1.00 83.88 87 LEU A C 1
ATOM 717 O O . LEU A 1 87 ? 6.080 13.447 -23.368 1.00 83.88 87 LEU A O 1
ATOM 721 N N . ARG A 1 88 ? 5.830 11.614 -22.098 1.00 82.56 88 ARG A N 1
ATOM 722 C CA . ARG A 1 88 ? 4.544 11.947 -21.458 1.00 82.56 88 ARG A CA 1
ATOM 723 C C . ARG A 1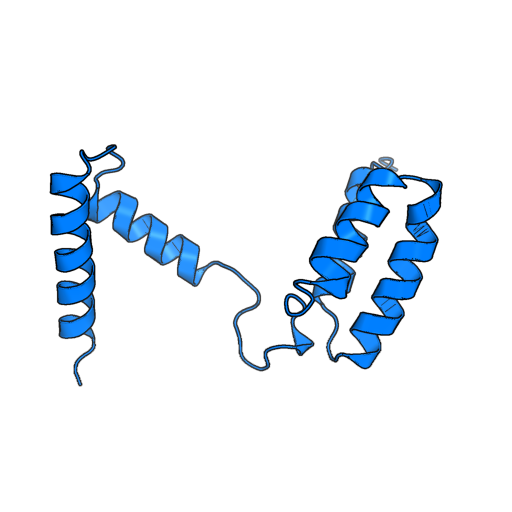 88 ? 3.353 12.028 -22.419 1.00 82.56 88 ARG A C 1
ATOM 725 O O . ARG A 1 88 ? 2.295 12.518 -22.024 1.00 82.56 88 ARG A O 1
ATOM 732 N N . GLU A 1 89 ? 3.481 11.506 -23.631 1.00 89.19 89 GLU A N 1
ATOM 733 C CA . GLU A 1 89 ? 2.391 11.436 -24.595 1.00 89.19 89 GLU A CA 1
ATOM 734 C C . GLU A 1 89 ? 1.593 10.136 -24.456 1.00 89.19 89 GLU A C 1
ATOM 736 O O . GLU A 1 89 ? 2.105 9.075 -24.085 1.00 89.19 89 GLU A O 1
ATOM 741 N N . ARG A 1 90 ? 0.294 10.211 -24.768 1.00 87.62 90 ARG A N 1
ATOM 742 C CA . ARG A 1 90 ? -0.553 9.021 -24.872 1.00 87.62 90 ARG A CA 1
ATOM 743 C C . ARG A 1 90 ? -0.325 8.374 -26.230 1.00 87.62 90 ARG A C 1
ATOM 745 O O . ARG A 1 90 ? -0.720 8.921 -27.254 1.00 87.62 90 ARG A O 1
ATOM 752 N N . LEU A 1 91 ? 0.272 7.190 -26.227 1.00 88.00 91 LEU A N 1
ATOM 753 C CA . LEU A 1 91 ? 0.532 6.448 -27.453 1.00 88.00 91 LEU A CA 1
ATOM 754 C C . LEU A 1 91 ? -0.688 5.615 -27.876 1.00 88.00 91 LEU A C 1
ATOM 756 O O . LEU A 1 91 ? -1.340 5.006 -27.023 1.00 88.00 91 LEU A O 1
ATOM 760 N N . PRO A 1 92 ? -0.971 5.507 -29.187 1.00 94.06 92 PRO A N 1
ATOM 761 C CA . PRO A 1 92 ? -1.871 4.485 -29.706 1.00 94.06 92 PRO A CA 1
ATOM 762 C C . PRO A 1 92 ? -1.400 3.085 -29.296 1.00 94.06 92 PRO A C 1
ATOM 764 O O . PRO A 1 92 ? -0.197 2.825 -29.241 1.00 94.06 92 PRO A O 1
ATOM 767 N N . LEU A 1 93 ? -2.336 2.159 -29.069 1.00 90.00 93 LEU A N 1
ATOM 768 C CA . LEU A 1 93 ? -2.039 0.816 -28.548 1.00 90.00 93 LEU A CA 1
ATOM 769 C C . LEU A 1 93 ? -0.959 0.071 -29.354 1.00 90.00 93 LEU A C 1
ATOM 771 O O . LEU A 1 93 ? -0.083 -0.568 -28.774 1.00 90.00 93 LEU A O 1
ATOM 775 N N . SER A 1 94 ? -0.991 0.182 -30.685 1.00 92.94 94 SER A N 1
ATOM 776 C CA . SER A 1 94 ? -0.002 -0.439 -31.574 1.00 92.94 94 SER A CA 1
ATOM 777 C C . SER A 1 94 ? 1.418 0.070 -31.317 1.00 92.94 94 SER A C 1
ATOM 779 O O . SER A 1 94 ? 2.355 -0.723 -31.277 1.00 92.94 94 SER A O 1
ATOM 781 N N . ARG A 1 95 ? 1.578 1.378 -31.086 1.00 89.06 95 ARG A N 1
ATOM 782 C CA . ARG A 1 95 ? 2.864 2.011 -30.763 1.00 89.06 95 ARG A CA 1
ATOM 783 C C . ARG A 1 95 ? 3.300 1.720 -29.335 1.00 89.06 95 ARG A C 1
ATOM 785 O O . ARG A 1 95 ? 4.466 1.414 -29.119 1.00 89.06 95 ARG A O 1
ATOM 792 N N . PHE A 1 96 ? 2.366 1.750 -28.387 1.00 89.50 96 PHE A N 1
ATOM 793 C CA . PHE A 1 96 ? 2.647 1.403 -26.996 1.00 89.50 96 PHE A CA 1
ATOM 794 C C . PHE A 1 96 ? 3.201 -0.019 -26.866 1.00 89.50 96 PHE A C 1
ATOM 796 O O . PHE A 1 96 ? 4.179 -0.229 -26.159 1.00 89.50 96 PHE A O 1
ATOM 803 N N . LYS A 1 97 ? 2.618 -0.988 -27.586 1.00 92.00 97 LYS A N 1
ATOM 804 C CA . LYS A 1 97 ? 3.077 -2.382 -27.552 1.00 92.00 97 LYS A CA 1
ATOM 805 C C . LYS A 1 97 ? 4.529 -2.519 -28.015 1.00 92.00 97 LYS A C 1
ATOM 807 O O . LYS A 1 97 ? 5.302 -3.193 -27.347 1.00 92.00 97 LYS A O 1
ATOM 812 N N . VAL A 1 98 ? 4.892 -1.876 -29.128 1.00 93.38 98 VAL A N 1
ATOM 813 C CA . VAL A 1 98 ? 6.275 -1.878 -29.640 1.00 93.38 98 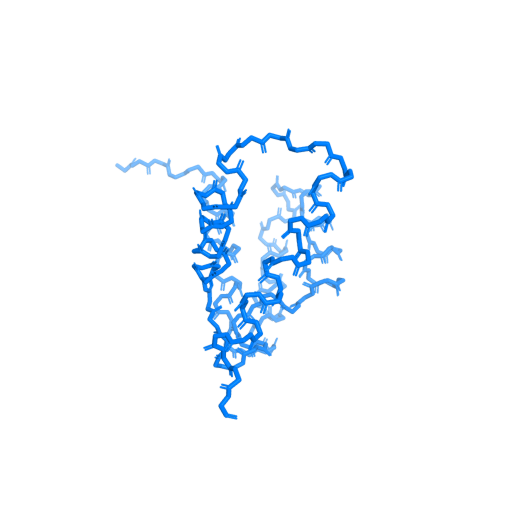VAL A CA 1
ATOM 814 C C . VAL A 1 98 ? 7.224 -1.280 -28.602 1.00 93.38 98 VAL A C 1
ATOM 816 O O . VAL A 1 98 ? 8.182 -1.934 -28.205 1.00 93.38 98 VAL A O 1
ATOM 819 N N . LEU A 1 99 ? 6.888 -0.101 -28.077 1.00 90.12 99 LEU A N 1
ATOM 820 C CA . LEU A 1 99 ? 7.697 0.582 -27.070 1.00 90.12 99 LEU A CA 1
ATOM 821 C C . LEU A 1 99 ? 7.864 -0.237 -25.780 1.00 90.12 99 LEU A C 1
ATOM 823 O O . LEU A 1 99 ? 8.935 -0.241 -25.184 1.00 90.12 99 LEU A O 1
ATOM 827 N N . ALA A 1 100 ? 6.820 -0.941 -25.335 1.00 89.94 100 ALA A N 1
ATOM 828 C CA . ALA A 1 100 ? 6.888 -1.791 -24.150 1.00 89.94 100 ALA A CA 1
ATOM 829 C C . ALA A 1 100 ? 7.905 -2.931 -24.325 1.00 89.94 100 ALA A C 1
ATOM 831 O O . ALA A 1 100 ? 8.685 -3.191 -23.410 1.00 89.94 100 ALA A O 1
ATOM 832 N N . PHE A 1 101 ? 7.944 -3.569 -25.501 1.00 91.75 101 PHE A N 1
ATOM 833 C CA . PHE A 1 101 ? 8.959 -4.582 -25.804 1.00 91.75 101 PHE A CA 1
ATOM 834 C C . PHE A 1 101 ? 10.366 -3.984 -25.879 1.00 91.75 101 PHE A C 1
ATOM 836 O O . PHE A 1 101 ? 11.285 -4.570 -25.317 1.00 91.75 101 PHE A O 1
ATOM 843 N N . GLU A 1 102 ? 10.528 -2.806 -26.486 1.00 89.94 102 GLU A N 1
ATOM 844 C CA . GLU A 1 102 ? 11.820 -2.105 -26.545 1.00 89.94 102 GLU A CA 1
ATOM 845 C C . GLU A 1 102 ? 12.344 -1.734 -25.148 1.00 89.94 102 GLU A C 1
ATOM 847 O O . GLU A 1 102 ? 13.539 -1.865 -24.879 1.00 89.94 102 GLU A O 1
ATOM 852 N N . ILE A 1 103 ? 11.461 -1.300 -24.237 1.00 89.31 103 ILE A N 1
ATOM 853 C CA . ILE A 1 103 ? 11.816 -1.040 -22.834 1.00 89.31 103 ILE A CA 1
ATOM 854 C C . ILE A 1 103 ? 12.341 -2.322 -22.191 1.00 89.31 103 ILE A C 1
ATOM 856 O O . ILE A 1 103 ? 13.436 -2.311 -21.635 1.00 89.31 103 ILE A O 1
ATOM 860 N N . VAL A 1 104 ? 11.589 -3.422 -22.279 1.00 88.25 104 VAL A N 1
ATOM 861 C CA . VAL A 1 104 ? 11.998 -4.697 -21.674 1.00 88.25 104 VAL A CA 1
ATOM 862 C C . VAL A 1 104 ? 13.330 -5.167 -22.260 1.00 88.25 104 VAL A C 1
ATOM 864 O O . VAL A 1 104 ? 14.243 -5.469 -21.501 1.00 88.25 104 VAL A O 1
ATOM 867 N N . GLU A 1 105 ? 13.488 -5.141 -23.585 1.00 89.50 105 GLU A N 1
ATOM 868 C CA . GLU A 1 105 ? 14.722 -5.549 -24.263 1.00 89.50 105 GLU A CA 1
ATOM 869 C C . GLU A 1 105 ? 15.933 -4.708 -23.830 1.00 89.50 105 GLU A C 1
ATOM 871 O O . GLU A 1 105 ? 16.994 -5.257 -23.522 1.00 89.50 105 GLU A O 1
ATOM 876 N N . LYS A 1 106 ? 15.784 -3.377 -23.770 1.00 85.50 106 LYS A N 1
ATOM 877 C CA . LYS A 1 106 ? 16.850 -2.466 -23.326 1.00 85.50 106 LYS A CA 1
ATOM 878 C C . LYS A 1 106 ? 17.285 -2.790 -21.899 1.00 85.50 106 LYS A C 1
ATOM 880 O O . LYS A 1 106 ? 18.480 -2.876 -21.631 1.00 85.50 106 LYS A O 1
ATOM 885 N N . TRP A 1 107 ? 16.328 -2.978 -20.992 1.00 82.69 107 TRP A N 1
ATOM 886 C CA . TRP A 1 107 ? 16.626 -3.285 -19.595 1.00 82.69 107 TRP A CA 1
ATOM 887 C C . TRP A 1 107 ? 17.256 -4.672 -19.444 1.00 82.69 107 TRP A C 1
ATOM 889 O O . TRP A 1 107 ? 18.246 -4.795 -18.732 1.00 82.69 107 TRP A O 1
ATOM 899 N N . SER A 1 108 ? 16.768 -5.690 -20.156 1.00 84.50 108 SER A N 1
ATOM 900 C CA . SER A 1 108 ? 17.369 -7.029 -20.141 1.00 84.50 108 SER A CA 1
ATOM 901 C C . SER A 1 108 ? 18.842 -6.999 -20.554 1.00 84.50 108 SER A C 1
ATOM 903 O O . SER A 1 108 ? 19.679 -7.528 -19.831 1.00 84.50 108 SER A O 1
ATOM 905 N N . LYS A 1 109 ? 19.188 -6.291 -21.636 1.00 85.12 109 LYS A N 1
ATOM 906 C CA . LYS A 1 109 ? 20.583 -6.173 -22.103 1.00 85.12 109 LYS A CA 1
ATOM 907 C C . LYS A 1 109 ? 21.483 -5.383 -21.153 1.00 85.12 109 LYS A C 1
ATOM 909 O O . LYS A 1 109 ? 22.663 -5.683 -21.038 1.00 85.12 109 LYS A O 1
ATOM 914 N N . CYS A 1 110 ? 20.956 -4.361 -20.477 1.00 73.31 110 CYS A N 1
ATOM 915 C CA . CYS A 1 110 ? 21.738 -3.565 -19.525 1.00 73.31 110 CYS A CA 1
ATOM 916 C C . CYS A 1 110 ? 22.085 -4.320 -18.229 1.00 73.31 110 CYS A C 1
ATOM 918 O O . CYS A 1 110 ? 22.969 -3.869 -17.501 1.00 73.31 110 CYS A O 1
ATOM 920 N N . TYR A 1 111 ? 21.402 -5.431 -17.934 1.00 63.97 111 TYR A N 1
ATOM 921 C CA . TYR A 1 111 ? 21.588 -6.212 -16.707 1.00 63.97 111 TYR A CA 1
ATOM 922 C C . TYR A 1 111 ? 21.947 -7.690 -16.945 1.00 63.97 111 TYR A C 1
ATOM 924 O O . TYR A 1 111 ? 22.081 -8.434 -15.973 1.00 63.97 111 TYR A O 1
ATOM 932 N N . GLU A 1 112 ? 22.154 -8.113 -18.196 1.00 57.38 112 GLU A N 1
ATOM 933 C CA . GLU A 1 112 ? 22.858 -9.361 -18.509 1.00 57.38 112 GLU A CA 1
ATOM 934 C C . GLU A 1 112 ? 24.310 -9.237 -18.013 1.00 57.38 112 GLU A C 1
ATOM 936 O O . GLU A 1 112 ? 25.090 -8.426 -18.512 1.00 57.38 112 GLU A O 1
ATOM 941 N N . ARG A 1 113 ? 24.634 -9.993 -16.959 1.00 50.03 113 ARG A N 1
ATOM 942 C CA . ARG A 1 113 ? 26.004 -10.221 -16.483 1.00 50.03 113 ARG A CA 1
ATOM 943 C C . ARG A 1 113 ? 26.598 -11.437 -17.167 1.00 50.03 113 ARG A C 1
ATOM 945 O O . ARG A 1 113 ? 25.869 -12.450 -17.254 1.00 50.03 113 ARG A O 1
#

Foldseek 3Di:
DPDDDVVNVLVVLVVVLQQQQAPVSNVVSLVVSCVVCCVPPVVVSVVCCVPDVPPVVCRHQNNDPPDDNDCVVVVVVVVCCCVPQQVVDDDDPVSVVVSVVVVVVVVVVVPDD

Secondary structure (DSSP, 8-state):
-----HHHHHHHHHHHHHT-SSHHHHHHHHHHHHHHHTTTSHHHHHHHIIIIIIIT-TTSGGGSTT--SSTHHHHHHHHHIIIIISTT----HHHHHHHHHHHHHHHHHHH--

Sequence (113 aa):
MVKKSEQEDLVNDVESLQLAQDERIFIKASNLFVKKWSKKEPNFIEYFQNEWLTTHNAWYEGVGHFTPSTNNALEATNNVIKKENTLRERLPLSRFKVLAFEIVEKWSKCYER